Protein AF-A0A2G5KP12-F1 (afdb_monomer)

pLDDT: mean 90.31, std 6.93, range [59.72, 98.19]

Solvent-accessible surface area (backbone atoms only — not comparable to full-atom values): 4468 Å² total; per-residue (Å²): 96,61,73,55,57,101,46,71,58,38,71,74,73,48,96,56,53,76,50,87,80,95,44,72,69,62,49,52,52,52,50,54,52,51,55,57,48,59,74,75,52,82,82,86,47,72,67,64,62,67,68,52,58,69,66,60,55,49,53,51,53,56,52,55,72,51,48,89,82,107

Foldseek 3Di:
DWDADPDPCSPPPDPIDDDDDPDPVVVVVVVCVVVVVVVVDDDDDPVVVVVDDPVVVVVVVVVVVCVVVD

Sequence (70 aa):
MGSGNFDYRSFEHNFETNVLIYDKDIAQKIEKFFFGHCKKENLLEKESFKKRSIYFKFMEGLAKFFSPLL

Radius of gyration: 17.5 Å; Cα contacts (8 Å, |Δi|>4): 27; chains: 1; bounding box: 33×28×40 Å

Mean predicted aligned error: 5.63 Å

Secondary structure (DSSP, 8-state):
-BS--SSHHHHHTS---B-----HHHHHHHHHHHHHHHTTSPP--HHHHHTS-HHHHHHHHHHHHHGGG-

Structure (mmCIF, N/CA/C/O backbone):
data_AF-A0A2G5KP12-F1
#
_entry.id   AF-A0A2G5KP12-F1
#
loop_
_atom_site.group_PDB
_atom_site.id
_atom_site.type_symbol
_atom_site.label_atom_id
_atom_site.label_alt_id
_atom_site.label_comp_id
_atom_site.label_asym_id
_atom_site.label_entity_id
_atom_site.label_seq_id
_atom_site.pdbx_PDB_ins_code
_atom_site.Cartn_x
_atom_site.Cartn_y
_atom_site.Cartn_z
_atom_site.occupancy
_atom_site.B_iso_or_equiv
_atom_site.auth_seq_id
_atom_site.auth_comp_id
_atom_site.auth_asym_id
_atom_site.auth_atom_id
_atom_site.pdbx_PDB_model_num
ATOM 1 N N . MET A 1 1 ? 6.888 -2.023 -7.650 1.00 84.25 1 MET A N 1
ATOM 2 C CA . MET A 1 1 ? 5.871 -3.103 -7.632 1.00 84.25 1 MET A CA 1
ATOM 3 C C . MET A 1 1 ? 6.474 -4.300 -6.932 1.00 84.25 1 MET A C 1
ATOM 5 O O . MET A 1 1 ? 7.668 -4.496 -7.096 1.00 84.25 1 MET A O 1
ATOM 9 N N . GLY A 1 2 ? 5.711 -5.093 -6.192 1.00 88.88 2 GLY A N 1
ATOM 10 C CA . GLY A 1 2 ? 6.267 -6.260 -5.511 1.00 88.88 2 GLY A CA 1
ATOM 11 C C . GLY A 1 2 ? 5.234 -6.991 -4.672 1.00 88.88 2 GLY A C 1
ATOM 12 O O . GLY A 1 2 ? 4.068 -6.598 -4.660 1.00 88.88 2 GLY A O 1
ATOM 13 N N . SER A 1 3 ? 5.679 -8.052 -4.008 1.00 90.44 3 SER A N 1
ATOM 14 C CA . SER A 1 3 ? 4.862 -8.842 -3.083 1.00 90.44 3 SER A CA 1
ATOM 15 C C . SER A 1 3 ? 4.831 -8.255 -1.668 1.00 90.44 3 SER A C 1
ATOM 17 O O . SER A 1 3 ? 3.882 -8.501 -0.931 1.00 90.44 3 SER A O 1
ATOM 19 N N . GLY A 1 4 ? 5.832 -7.440 -1.317 1.00 88.88 4 GLY A N 1
ATOM 20 C CA . GLY A 1 4 ? 5.990 -6.915 0.032 1.00 88.88 4 GLY A CA 1
ATOM 21 C C . GLY A 1 4 ? 4.911 -5.911 0.414 1.00 88.88 4 GLY A C 1
ATOM 22 O O . GLY A 1 4 ? 4.751 -4.871 -0.231 1.00 88.88 4 GLY A O 1
ATOM 23 N N . ASN A 1 5 ? 4.223 -6.192 1.518 1.00 89.19 5 ASN A N 1
ATOM 24 C CA . ASN A 1 5 ? 3.384 -5.206 2.183 1.00 89.19 5 ASN A CA 1
ATOM 25 C C . ASN A 1 5 ? 4.248 -4.260 3.031 1.00 89.19 5 ASN A C 1
ATOM 27 O O . ASN A 1 5 ? 5.385 -4.560 3.391 1.00 89.19 5 ASN A O 1
ATOM 31 N N . PHE A 1 6 ? 3.703 -3.091 3.368 1.00 86.38 6 PHE A N 1
ATOM 32 C CA . PHE A 1 6 ? 4.399 -2.105 4.195 1.00 86.38 6 PHE A CA 1
ATOM 33 C C . PHE A 1 6 ? 4.133 -2.349 5.688 1.00 86.38 6 PHE A C 1
ATOM 35 O O . PHE A 1 6 ? 3.495 -1.543 6.367 1.0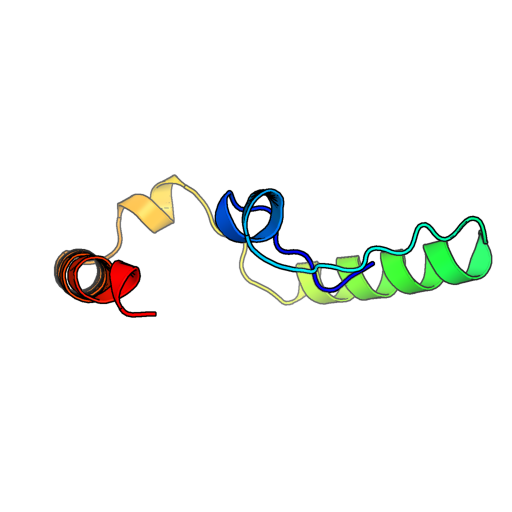0 86.38 6 PHE A O 1
ATOM 42 N N . ASP A 1 7 ? 4.581 -3.494 6.195 1.00 87.75 7 ASP A N 1
ATOM 43 C CA . ASP A 1 7 ? 4.416 -3.897 7.591 1.00 87.75 7 ASP A CA 1
ATOM 44 C C . ASP A 1 7 ? 5.645 -4.649 8.120 1.00 87.75 7 ASP A C 1
ATOM 46 O O . ASP A 1 7 ? 6.431 -5.208 7.361 1.00 87.75 7 ASP A O 1
ATOM 50 N N . TYR A 1 8 ? 5.793 -4.666 9.445 1.00 82.75 8 TYR A N 1
ATOM 51 C CA . TYR A 1 8 ? 6.921 -5.279 10.150 1.00 82.75 8 TYR A CA 1
ATOM 52 C C . TYR A 1 8 ? 7.201 -6.732 9.729 1.00 82.75 8 TYR A C 1
ATOM 54 O O . TYR A 1 8 ? 8.362 -7.100 9.567 1.00 82.75 8 TYR A O 1
ATOM 62 N N . ARG A 1 9 ? 6.164 -7.555 9.513 1.00 82.00 9 ARG A N 1
ATOM 63 C CA . ARG A 1 9 ? 6.356 -8.977 9.187 1.00 82.00 9 ARG A CA 1
ATOM 64 C C . ARG A 1 9 ? 6.925 -9.138 7.789 1.00 82.00 9 ARG A C 1
ATOM 66 O O . ARG A 1 9 ? 7.843 -9.929 7.595 1.00 82.00 9 ARG A O 1
ATOM 73 N N . SER A 1 10 ? 6.414 -8.346 6.851 1.00 84.06 10 SER A N 1
ATOM 74 C CA . SER A 1 10 ? 6.914 -8.305 5.478 1.00 84.06 10 SER A CA 1
ATOM 75 C C . SER A 1 10 ? 8.387 -7.883 5.407 1.00 84.06 10 SER A C 1
ATOM 77 O O . SER A 1 10 ? 9.111 -8.352 4.536 1.00 84.06 10 SER A O 1
ATOM 79 N N . PHE A 1 11 ? 8.848 -7.025 6.325 1.00 83.50 11 PHE A N 1
ATOM 80 C CA . PHE A 1 11 ? 10.244 -6.577 6.367 1.00 83.50 11 PHE A CA 1
ATOM 81 C C . PHE A 1 11 ? 11.195 -7.533 7.092 1.00 83.50 11 PHE A C 1
ATOM 83 O O . PHE A 1 11 ? 12.339 -7.664 6.665 1.00 83.50 11 PHE A O 1
ATOM 90 N N . GLU A 1 12 ? 10.764 -8.149 8.195 1.00 82.00 12 GLU A N 1
ATOM 91 C CA . GLU A 1 12 ? 11.658 -8.961 9.033 1.00 82.00 12 GLU A CA 1
ATOM 92 C C . GLU A 1 12 ? 11.609 -10.459 8.734 1.00 82.00 12 GLU A C 1
ATOM 94 O O . GLU A 1 12 ? 12.638 -11.126 8.826 1.00 82.00 12 GLU A O 1
ATOM 99 N N . HIS A 1 13 ? 10.435 -10.999 8.402 1.00 74.88 13 HIS A N 1
ATOM 100 C CA . HIS A 1 13 ? 10.208 -12.450 8.411 1.00 74.88 13 HIS A CA 1
ATOM 101 C C . HIS A 1 13 ? 9.922 -13.033 7.033 1.00 74.88 13 HIS A C 1
ATOM 103 O O . HIS A 1 13 ? 10.315 -14.167 6.758 1.00 74.88 13 HIS A O 1
ATOM 109 N N . ASN A 1 14 ? 9.241 -12.287 6.164 1.00 82.31 14 ASN A N 1
ATOM 110 C CA . ASN A 1 14 ? 8.847 -12.805 4.859 1.00 82.31 14 ASN A CA 1
ATOM 111 C C . ASN A 1 14 ? 9.944 -12.617 3.805 1.00 82.31 14 ASN A C 1
ATOM 113 O O . ASN A 1 14 ? 10.607 -11.584 3.727 1.00 82.31 14 ASN A O 1
ATOM 117 N N . PHE A 1 15 ? 10.065 -13.601 2.912 1.00 83.94 15 PHE A N 1
ATOM 118 C CA . PHE A 1 15 ? 10.854 -13.467 1.690 1.00 83.94 15 PHE A CA 1
ATOM 119 C C . PHE A 1 15 ? 10.053 -12.706 0.633 1.00 83.94 15 PHE A C 1
ATOM 121 O O . PHE A 1 15 ? 9.403 -13.297 -0.227 1.00 83.94 15 PHE A O 1
ATOM 128 N N . GLU A 1 16 ? 10.096 -11.380 0.709 1.00 89.25 16 GLU A N 1
ATOM 129 C CA . GLU A 1 16 ? 9.406 -10.507 -0.236 1.00 89.25 16 GLU A CA 1
ATOM 130 C C . GLU A 1 16 ? 10.299 -10.116 -1.419 1.00 89.25 16 GLU A C 1
ATOM 132 O O . GLU A 1 16 ? 11.504 -9.907 -1.282 1.00 89.25 16 GLU A O 1
ATOM 137 N N . THR A 1 17 ? 9.700 -9.969 -2.603 1.00 89.75 17 THR A N 1
ATOM 138 C CA . THR A 1 17 ? 10.396 -9.490 -3.805 1.00 89.75 17 THR A CA 1
ATOM 139 C C . THR A 1 17 ? 9.802 -8.170 -4.269 1.00 89.75 17 THR A C 1
ATOM 141 O O . THR A 1 17 ? 8.598 -8.057 -4.499 1.00 89.75 17 THR A O 1
ATOM 144 N N . ASN A 1 18 ? 10.665 -7.174 -4.465 1.00 89.69 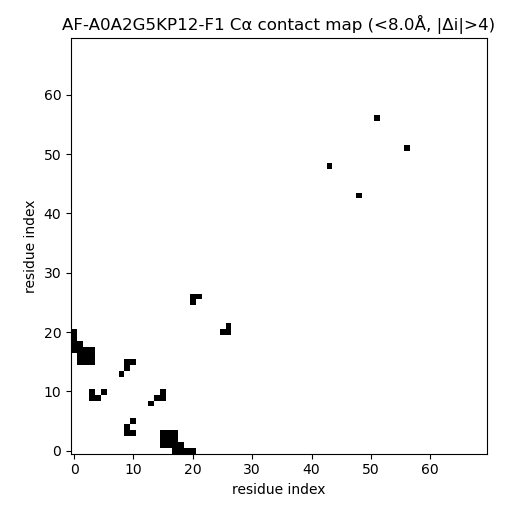18 ASN A N 1
ATOM 145 C CA . ASN A 1 18 ? 10.299 -5.866 -4.994 1.00 89.69 18 ASN A CA 1
ATOM 146 C C . ASN A 1 18 ? 11.072 -5.566 -6.279 1.00 89.69 18 ASN A C 1
ATOM 148 O O . ASN A 1 18 ? 12.261 -5.848 -6.397 1.00 89.69 18 ASN A O 1
ATOM 152 N N . VAL A 1 19 ? 10.385 -4.950 -7.234 1.00 91.12 19 VAL A N 1
ATOM 153 C CA . VAL A 1 19 ? 10.916 -4.532 -8.529 1.00 91.12 19 VAL A CA 1
ATOM 154 C C . VAL A 1 19 ? 10.831 -3.015 -8.639 1.00 91.12 19 VAL A C 1
ATOM 156 O O . VAL A 1 19 ? 9.750 -2.417 -8.507 1.00 91.12 19 VAL A O 1
ATOM 159 N N . LEU A 1 20 ? 11.983 -2.409 -8.925 1.00 93.38 20 LEU A N 1
ATOM 160 C CA . LEU A 1 20 ? 12.108 -1.016 -9.340 1.00 93.38 20 LEU A CA 1
ATOM 161 C C . LEU A 1 20 ? 12.129 -0.963 -10.868 1.00 93.38 20 LEU A C 1
ATOM 163 O O . LEU A 1 20 ? 12.948 -1.619 -11.505 1.00 93.38 20 LEU A O 1
ATOM 167 N N . ILE A 1 21 ? 11.209 -0.199 -11.451 1.00 94.00 21 ILE A N 1
ATOM 168 C CA . ILE A 1 21 ? 11.055 -0.085 -12.902 1.00 94.00 21 ILE A CA 1
ATOM 169 C C . ILE A 1 21 ? 11.522 1.308 -13.322 1.00 94.00 21 ILE A C 1
ATOM 171 O O . ILE A 1 21 ? 10.907 2.301 -12.939 1.00 94.00 21 ILE A O 1
ATOM 175 N N . TYR A 1 22 ? 12.585 1.367 -14.126 1.00 94.38 22 TYR A N 1
ATOM 176 C CA . TYR A 1 22 ? 13.163 2.602 -14.675 1.00 94.38 22 TYR A CA 1
ATOM 177 C C . TYR A 1 22 ? 12.818 2.777 -16.160 1.00 94.38 22 TYR A C 1
ATOM 179 O O . TYR A 1 22 ? 13.668 3.111 -16.979 1.00 94.38 22 TYR A O 1
ATOM 187 N N . ASP A 1 23 ? 11.555 2.535 -16.503 1.00 97.69 23 ASP A N 1
ATOM 188 C CA . ASP A 1 23 ? 11.007 2.739 -17.841 1.00 97.69 23 ASP A CA 1
ATOM 189 C C . ASP A 1 23 ? 9.841 3.728 -17.761 1.00 97.69 23 ASP A C 1
ATOM 191 O O . ASP A 1 23 ? 8.887 3.531 -17.000 1.00 97.69 23 ASP A O 1
ATOM 195 N N . LYS A 1 24 ? 9.939 4.816 -18.528 1.00 97.62 24 LYS A N 1
ATOM 196 C CA . LYS A 1 24 ? 8.983 5.925 -18.471 1.00 97.62 24 LYS A CA 1
ATOM 197 C C . LYS A 1 24 ? 7.587 5.504 -18.925 1.00 97.62 24 LYS A C 1
ATOM 199 O O . LYS A 1 24 ? 6.601 5.898 -18.301 1.00 97.62 24 LYS A O 1
ATOM 204 N N . ASP A 1 25 ? 7.495 4.714 -19.986 1.00 98.19 25 ASP A N 1
ATOM 205 C CA . ASP A 1 25 ? 6.215 4.353 -20.589 1.00 98.19 25 ASP A CA 1
ATOM 206 C C . ASP A 1 25 ? 5.465 3.354 -19.709 1.00 98.19 25 ASP A C 1
ATOM 208 O O . ASP A 1 25 ? 4.250 3.468 -19.515 1.00 98.19 25 ASP A O 1
ATOM 212 N N . ILE A 1 26 ? 6.184 2.398 -19.118 1.00 96.88 26 ILE A N 1
ATOM 213 C CA . ILE A 1 26 ? 5.628 1.461 -18.139 1.00 96.88 26 ILE A CA 1
ATOM 214 C C . ILE A 1 26 ? 5.183 2.217 -16.883 1.00 96.88 26 ILE A C 1
ATOM 216 O O . ILE A 1 26 ? 4.045 2.034 -16.443 1.00 96.88 26 ILE A O 1
ATOM 220 N N . ALA A 1 27 ? 6.020 3.104 -16.338 1.00 96.50 27 ALA A N 1
ATOM 221 C CA . ALA A 1 27 ? 5.678 3.884 -15.148 1.00 96.50 27 ALA A CA 1
ATOM 222 C C . ALA A 1 27 ? 4.391 4.706 -15.345 1.00 96.50 27 ALA A C 1
ATOM 224 O O . ALA A 1 27 ? 3.489 4.648 -14.508 1.00 96.50 27 ALA A O 1
ATOM 225 N N . GLN A 1 28 ? 4.245 5.385 -16.487 1.00 97.69 28 GLN A N 1
ATOM 226 C CA . GLN A 1 28 ? 3.048 6.174 -16.798 1.00 97.69 28 GLN A CA 1
ATOM 227 C C . GLN A 1 28 ? 1.780 5.324 -16.951 1.00 97.69 28 GLN A C 1
ATOM 229 O O . GLN A 1 28 ? 0.688 5.766 -16.585 1.00 97.69 28 GLN A O 1
ATOM 234 N N . LYS A 1 29 ? 1.884 4.108 -17.501 1.00 97.75 29 LYS A N 1
ATOM 235 C CA . LYS A 1 29 ? 0.736 3.188 -17.602 1.00 97.75 29 LYS A CA 1
ATOM 236 C C . LYS A 1 29 ? 0.244 2.771 -16.219 1.00 97.75 29 LYS A C 1
ATOM 238 O O . LYS A 1 29 ? -0.960 2.797 -15.968 1.00 97.75 29 LYS A O 1
ATOM 243 N N . ILE A 1 30 ? 1.172 2.430 -15.330 1.00 96.25 30 ILE A N 1
ATOM 244 C CA . ILE A 1 30 ? 0.876 2.024 -13.952 1.00 96.25 30 ILE A CA 1
ATOM 245 C C . ILE A 1 30 ? 0.242 3.180 -13.180 1.00 96.25 30 ILE A C 1
ATOM 247 O O . ILE A 1 30 ? -0.782 2.996 -12.528 1.00 96.25 30 ILE A O 1
ATOM 251 N N . GLU A 1 31 ? 0.812 4.377 -13.299 1.00 95.75 31 GLU A N 1
ATOM 252 C CA . GLU A 1 31 ? 0.301 5.588 -12.661 1.00 95.75 31 GLU A CA 1
ATOM 253 C C . GLU A 1 31 ? -1.151 5.871 -13.074 1.00 95.75 31 GLU A C 1
ATOM 255 O O . GLU A 1 31 ? -2.031 6.026 -12.224 1.00 95.75 31 GLU A O 1
ATOM 260 N N . LYS A 1 32 ? -1.435 5.869 -14.383 1.00 97.81 32 LYS A N 1
ATOM 261 C CA . LYS A 1 32 ? -2.794 6.083 -14.904 1.00 97.81 32 LYS A CA 1
ATOM 262 C C . LYS A 1 32 ? -3.774 5.024 -14.408 1.00 97.81 32 LYS A C 1
ATOM 264 O O . LYS A 1 32 ? -4.904 5.367 -14.061 1.00 97.81 32 LYS A O 1
ATOM 269 N N . PHE A 1 33 ? -3.354 3.759 -14.368 1.00 96.62 33 PHE A N 1
ATOM 270 C CA . PHE A 1 33 ? -4.168 2.669 -13.835 1.00 96.62 33 PHE A CA 1
ATOM 271 C C . PHE A 1 33 ? -4.494 2.888 -12.350 1.00 96.62 33 PHE A C 1
ATOM 273 O O . PHE A 1 33 ? -5.664 2.851 -11.969 1.00 96.62 33 PHE A O 1
ATOM 280 N N . PHE A 1 34 ? -3.482 3.198 -11.536 1.00 95.31 34 PHE A N 1
ATOM 281 C CA . PHE A 1 34 ? -3.631 3.444 -10.103 1.00 95.31 34 PHE A CA 1
ATOM 282 C C . PHE A 1 34 ? -4.579 4.614 -9.814 1.00 95.31 3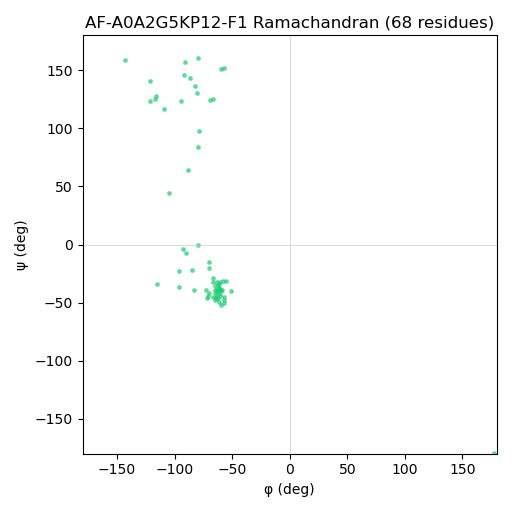4 PHE A C 1
ATOM 284 O O . PHE A 1 34 ? -5.576 4.443 -9.115 1.00 95.31 34 PHE A O 1
ATOM 291 N N . PHE A 1 35 ? -4.354 5.782 -10.423 1.00 96.31 35 PHE A N 1
ATOM 292 C CA . PHE A 1 35 ? -5.238 6.937 -10.222 1.00 96.31 35 PHE A CA 1
ATOM 293 C C . PHE A 1 35 ? -6.640 6.727 -10.799 1.00 96.31 35 PHE A C 1
ATOM 295 O O . PHE A 1 35 ? -7.611 7.279 -10.279 1.00 96.31 35 PHE A O 1
ATOM 302 N N . GLY A 1 36 ? -6.774 5.922 -11.856 1.00 97.12 36 GLY A N 1
ATOM 303 C CA . GLY A 1 36 ? -8.072 5.490 -12.366 1.00 97.12 36 GLY A CA 1
ATOM 304 C C . GLY A 1 36 ? -8.862 4.676 -11.339 1.00 97.12 36 GLY A C 1
ATOM 305 O O . GLY A 1 36 ? -10.077 4.846 -11.242 1.00 97.12 36 GLY A O 1
ATOM 306 N N . HIS A 1 37 ? -8.182 3.842 -10.550 1.00 95.69 37 HIS A N 1
ATOM 307 C CA . HIS A 1 37 ? -8.788 3.091 -9.451 1.00 95.69 37 HIS A CA 1
ATOM 308 C C . HIS A 1 37 ? -9.141 4.006 -8.272 1.00 95.69 37 HIS A C 1
ATOM 310 O O . HIS A 1 37 ? -10.286 4.001 -7.830 1.00 95.69 37 HIS A O 1
ATOM 316 N N . CYS A 1 38 ? -8.233 4.894 -7.851 1.00 94.56 38 CYS A N 1
ATOM 317 C CA . CYS A 1 38 ? -8.494 5.837 -6.755 1.00 94.56 38 CYS A CA 1
ATOM 318 C C . CYS A 1 38 ? -9.740 6.709 -6.970 1.00 94.56 38 CYS A C 1
ATOM 320 O O . CYS A 1 38 ? -10.401 7.068 -6.005 1.00 94.56 38 CYS A O 1
ATOM 322 N N . LYS A 1 39 ? -10.081 7.047 -8.221 1.00 95.19 39 LYS A N 1
ATOM 323 C CA . LYS A 1 39 ? -11.289 7.829 -8.545 1.00 95.19 39 LYS A CA 1
ATOM 324 C C . LYS A 1 39 ? -12.605 7.072 -8.338 1.00 95.19 39 LYS A C 1
ATOM 326 O O . LYS A 1 39 ? -13.650 7.711 -8.292 1.00 95.19 39 LYS A O 1
ATOM 331 N N . LYS A 1 40 ? -12.570 5.738 -8.300 1.00 94.19 40 LYS A N 1
ATOM 332 C CA . LYS A 1 40 ? -13.755 4.881 -8.131 1.00 94.19 40 LYS A CA 1
ATOM 333 C C . LYS A 1 40 ? -13.969 4.454 -6.683 1.00 94.19 40 LYS A C 1
ATOM 335 O O . LYS A 1 40 ? -15.085 4.102 -6.321 1.00 94.19 40 LYS A O 1
ATOM 340 N N . GLU A 1 41 ? -12.905 4.468 -5.891 1.00 93.62 41 GLU A N 1
ATOM 341 C CA . GLU A 1 41 ? -12.920 4.012 -4.507 1.00 93.62 41 GLU A CA 1
ATOM 342 C C . GLU A 1 41 ? -13.248 5.145 -3.530 1.00 93.62 41 GLU A C 1
ATOM 344 O O . GLU A 1 41 ? -13.043 6.329 -3.806 1.00 93.62 41 GLU A O 1
ATOM 349 N N . ASN A 1 42 ? -13.746 4.772 -2.352 1.00 90.75 42 ASN A N 1
ATOM 350 C CA . ASN A 1 42 ? -14.043 5.730 -1.294 1.00 90.75 42 ASN A CA 1
ATOM 351 C C . ASN A 1 42 ? -12.771 6.100 -0.529 1.00 90.75 42 ASN A C 1
ATOM 353 O O . ASN A 1 42 ? -12.048 5.228 -0.041 1.00 90.75 42 ASN A O 1
ATOM 357 N N . LEU A 1 43 ? -12.535 7.401 -0.357 1.00 91.38 43 LEU A N 1
ATOM 358 C CA . LEU A 1 43 ? -11.436 7.879 0.470 1.00 91.38 43 LEU A CA 1
ATOM 359 C C . LEU A 1 43 ? -11.692 7.524 1.940 1.00 91.38 43 LEU A C 1
ATOM 361 O O . LEU A 1 43 ? -12.717 7.887 2.520 1.00 91.38 43 LEU A O 1
ATOM 365 N N . LEU A 1 44 ? -10.735 6.836 2.562 1.00 91.00 44 LEU A N 1
ATOM 366 C CA . LEU A 1 44 ? -10.812 6.513 3.980 1.00 91.00 44 LEU A CA 1
ATOM 367 C C . LEU A 1 44 ? -10.416 7.726 4.825 1.00 91.00 44 LEU A C 1
ATOM 369 O O . LEU A 1 44 ? -9.239 7.988 5.070 1.00 91.00 44 LEU A O 1
ATOM 373 N N . GLU A 1 45 ? -11.412 8.456 5.309 1.00 94.06 45 GLU A N 1
ATOM 374 C CA . GLU A 1 45 ? -11.185 9.575 6.216 1.00 94.06 45 GLU A CA 1
ATOM 375 C C . GLU A 1 45 ? -11.009 9.105 7.664 1.00 94.06 45 GLU A C 1
ATOM 377 O O . GLU A 1 45 ? -11.760 8.286 8.198 1.00 94.06 45 GLU A O 1
ATOM 382 N N . LYS A 1 46 ? -10.020 9.675 8.356 1.00 92.75 46 LYS A N 1
ATOM 383 C CA . LYS A 1 46 ? -9.706 9.307 9.744 1.00 92.75 46 LYS A CA 1
ATOM 384 C C . LYS A 1 46 ? -10.890 9.521 10.690 1.00 92.75 46 LYS A C 1
ATOM 386 O O . LYS A 1 46 ? -11.096 8.730 11.611 1.00 92.75 46 LYS A O 1
ATOM 391 N N . GLU A 1 47 ? -11.647 10.597 10.500 1.00 93.62 47 GLU A N 1
ATOM 392 C CA . GLU A 1 47 ? -12.782 10.924 11.363 1.00 93.62 47 GLU A CA 1
ATOM 393 C C . GLU A 1 47 ? -13.959 9.973 11.159 1.00 93.62 47 GLU A C 1
ATOM 395 O O . GLU A 1 47 ? -14.516 9.47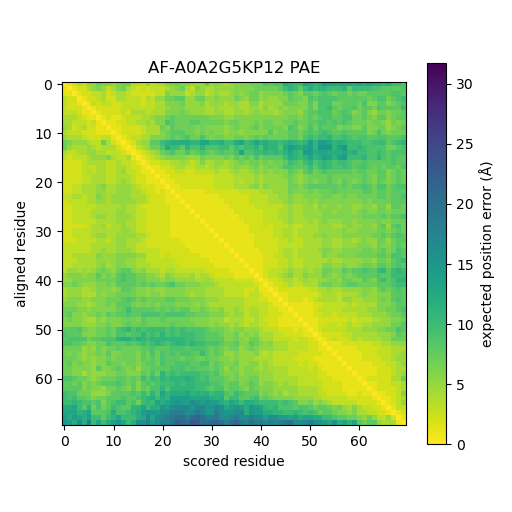8 12.143 1.00 93.62 47 GLU A O 1
ATOM 400 N N . SER A 1 48 ? -14.303 9.667 9.904 1.00 90.94 48 SER A N 1
ATOM 401 C CA . SER A 1 48 ? -15.360 8.704 9.582 1.00 90.94 48 SER A CA 1
ATOM 402 C C . SER A 1 48 ? -14.989 7.309 10.087 1.00 90.94 48 SER A C 1
ATOM 404 O O . SER A 1 48 ? -15.786 6.655 10.763 1.00 90.94 48 SER A O 1
ATOM 406 N N . PHE A 1 49 ? -13.730 6.903 9.909 1.00 91.69 49 PHE A N 1
ATOM 407 C CA . PHE A 1 49 ? -13.219 5.637 10.420 1.00 91.69 49 PHE A CA 1
ATOM 408 C C . PHE A 1 49 ? -13.280 5.547 11.950 1.00 91.69 49 PHE A C 1
ATOM 410 O O . PHE A 1 49 ? -13.617 4.501 12.503 1.00 91.69 49 PHE A O 1
ATOM 417 N N . LYS A 1 50 ? -13.018 6.636 12.682 1.00 91.19 50 LYS A N 1
ATOM 418 C CA . LYS A 1 50 ? -13.171 6.656 14.150 1.00 91.19 50 LYS A CA 1
ATOM 419 C C . LYS A 1 50 ? -14.628 6.517 14.596 1.00 91.19 50 LYS A C 1
ATOM 421 O O . LYS A 1 50 ? -14.875 5.921 15.650 1.00 91.19 50 LYS A O 1
ATOM 426 N N . LYS A 1 51 ? -15.574 7.034 13.809 1.00 93.50 51 LYS A N 1
ATOM 427 C CA . LYS A 1 51 ? -17.022 6.998 14.079 1.00 93.50 51 LYS A CA 1
ATOM 428 C C . LYS A 1 51 ? -17.686 5.655 13.736 1.00 93.50 51 LYS A C 1
ATOM 430 O O . LYS A 1 51 ? -18.878 5.501 13.984 1.00 93.50 51 LYS A O 1
ATOM 435 N N . ARG A 1 52 ? -16.939 4.663 13.231 1.00 92.62 52 ARG A N 1
ATOM 436 C CA . ARG A 1 52 ? -17.459 3.307 12.967 1.00 92.62 52 ARG A CA 1
ATOM 437 C C . ARG A 1 52 ? -18.061 2.651 14.214 1.00 92.62 52 ARG A C 1
ATOM 439 O O . ARG A 1 52 ? -17.643 2.937 15.343 1.00 92.62 52 ARG A O 1
ATOM 446 N N . SER A 1 53 ? -19.026 1.756 13.995 1.00 94.56 53 SER A N 1
ATOM 447 C CA . SER A 1 53 ? -19.820 1.158 15.071 1.00 94.56 53 SER A CA 1
ATOM 448 C C . SER A 1 53 ? -18.964 0.391 16.085 1.00 94.56 53 SER A C 1
ATOM 450 O O . SER A 1 53 ? -17.906 -0.161 15.769 1.00 94.56 53 SER A O 1
ATOM 452 N N . ILE A 1 54 ? -19.443 0.347 17.328 1.00 92.38 54 ILE A N 1
ATOM 453 C CA . ILE A 1 54 ? -18.780 -0.366 18.429 1.00 92.38 54 ILE A CA 1
ATOM 454 C C . ILE A 1 54 ? -18.695 -1.868 18.130 1.00 92.38 54 ILE A C 1
ATOM 456 O O . ILE A 1 54 ? -17.680 -2.487 18.433 1.00 92.38 54 ILE A O 1
ATOM 460 N N . TYR A 1 55 ? -19.704 -2.426 17.453 1.00 94.94 55 TYR A N 1
ATOM 461 C CA . TYR A 1 55 ? -19.700 -3.818 17.004 1.00 94.94 55 TYR A CA 1
ATOM 462 C C . TYR A 1 55 ? -18.495 -4.132 16.103 1.00 94.94 55 TYR A C 1
ATOM 464 O O . TYR A 1 55 ? -17.763 -5.082 16.369 1.00 94.94 55 TYR A O 1
ATOM 472 N N . PHE A 1 56 ? -18.217 -3.290 15.097 1.00 92.06 56 PHE A N 1
ATOM 473 C CA . PHE A 1 56 ? 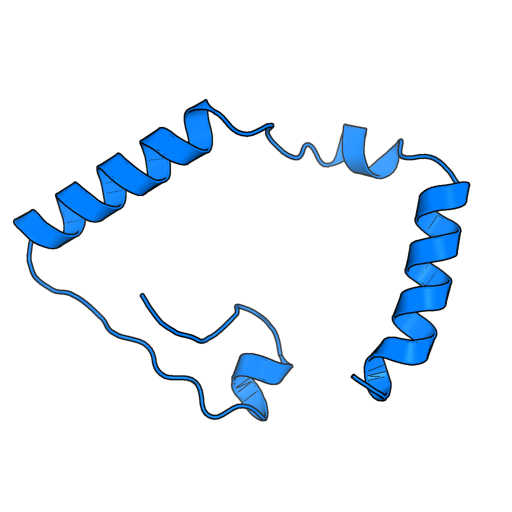-17.049 -3.472 14.225 1.00 92.06 56 PHE A CA 1
ATOM 474 C C . PHE A 1 56 ? -15.727 -3.370 1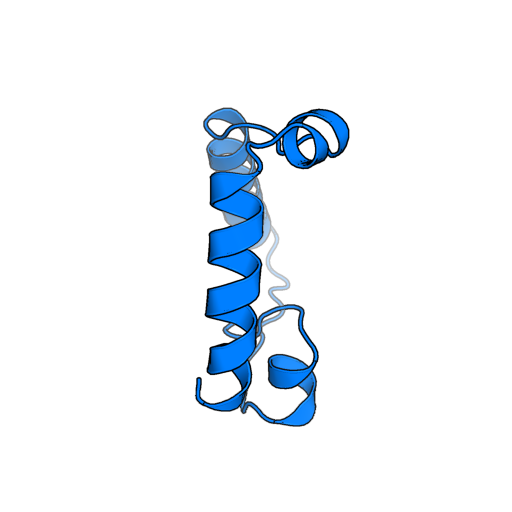4.992 1.00 92.06 56 PHE A C 1
ATOM 476 O O . PHE A 1 56 ? -14.810 -4.148 14.743 1.00 92.06 56 PHE A O 1
ATOM 483 N N . LYS A 1 57 ? -15.629 -2.442 15.951 1.00 91.81 57 LYS A N 1
ATOM 484 C CA . LYS A 1 57 ? -14.431 -2.299 16.795 1.00 91.81 57 LYS A CA 1
ATOM 485 C C . LYS A 1 57 ? -14.201 -3.530 17.675 1.00 91.81 57 LYS A C 1
ATOM 487 O O . LYS A 1 57 ? -13.061 -3.954 17.836 1.00 91.81 57 LYS A O 1
ATOM 492 N N . PHE A 1 58 ? -15.269 -4.108 18.220 1.00 94.00 58 PHE A N 1
ATOM 493 C CA . PHE A 1 58 ? -15.200 -5.323 19.029 1.00 94.00 58 PHE A CA 1
ATOM 494 C C . PHE A 1 58 ? -14.761 -6.537 18.196 1.00 94.00 58 PHE A C 1
ATOM 496 O O . PHE A 1 58 ? -13.843 -7.250 18.596 1.00 94.00 58 PHE A O 1
ATOM 503 N N . MET A 1 59 ? -15.337 -6.718 17.003 1.00 94.62 59 MET A N 1
ATOM 504 C CA . MET A 1 59 ? -14.937 -7.783 16.074 1.00 94.62 59 MET A CA 1
ATOM 505 C C . MET A 1 59 ? -13.471 -7.653 15.634 1.00 94.62 59 MET A C 1
ATOM 507 O O . MET A 1 59 ? -12.762 -8.654 15.577 1.00 94.62 59 MET A O 1
ATOM 511 N N . GLU A 1 60 ? -12.976 -6.432 15.394 1.00 91.56 60 GLU A N 1
ATOM 512 C CA . GLU A 1 60 ? -11.551 -6.201 15.111 1.00 91.56 60 GLU A CA 1
ATOM 513 C C . GLU A 1 60 ? -10.657 -6.599 16.297 1.00 91.56 60 GLU A C 1
ATOM 515 O O . GLU A 1 60 ? -9.595 -7.188 16.102 1.00 91.56 60 GLU A O 1
ATOM 520 N N . GLY A 1 61 ? -11.084 -6.301 17.528 1.00 90.56 61 GLY A N 1
ATOM 521 C CA . GLY A 1 61 ? -10.379 -6.716 18.742 1.00 90.56 61 GLY A CA 1
ATOM 522 C C . GLY A 1 61 ? -10.276 -8.237 18.870 1.00 90.56 61 GLY A C 1
ATOM 523 O O . GLY A 1 61 ? -9.192 -8.753 19.139 1.00 90.56 61 GLY A O 1
ATOM 524 N N . LEU A 1 62 ? -11.372 -8.955 18.604 1.00 92.88 62 LEU A N 1
ATOM 525 C CA . LEU A 1 62 ? -11.373 -10.419 18.569 1.00 92.88 62 LEU A CA 1
ATOM 526 C C . LEU A 1 62 ? -10.452 -10.960 17.471 1.00 92.88 62 LEU A C 1
ATOM 528 O O . LEU A 1 62 ? -9.644 -11.839 17.742 1.00 92.88 62 LEU A O 1
ATOM 532 N N . ALA A 1 63 ? -10.507 -10.408 16.256 1.00 90.25 63 ALA A N 1
ATOM 533 C CA . ALA A 1 63 ? -9.631 -10.828 15.162 1.00 90.25 63 ALA A CA 1
ATOM 534 C C . ALA A 1 63 ? -8.141 -10.636 15.504 1.00 90.25 63 ALA A C 1
ATOM 536 O O . ALA A 1 63 ? -7.322 -11.507 15.216 1.00 90.25 63 ALA A O 1
ATOM 537 N N . LYS A 1 64 ? -7.784 -9.537 16.184 1.00 85.75 64 LYS A N 1
ATOM 538 C CA . LYS A 1 64 ? -6.406 -9.278 16.638 1.00 85.75 64 LYS A CA 1
ATOM 539 C C . LYS A 1 64 ? -5.900 -10.301 17.646 1.00 85.75 64 LYS A C 1
ATOM 541 O O . LYS A 1 64 ? -4.713 -10.604 17.621 1.00 85.75 64 LYS A O 1
ATOM 546 N N . PHE A 1 65 ? -6.771 -10.856 18.487 1.00 89.19 65 PHE A N 1
ATOM 547 C CA . PHE A 1 65 ? -6.390 -11.920 19.419 1.00 89.19 65 PHE A CA 1
ATOM 548 C C . PHE A 1 65 ? -5.888 -13.176 18.688 1.00 89.19 65 PHE A C 1
ATOM 550 O O . PHE A 1 65 ? -4.958 -13.825 19.153 1.00 89.19 65 PHE A O 1
ATOM 557 N N . PHE A 1 66 ? -6.447 -13.474 17.512 1.00 87.12 66 PHE A N 1
ATOM 558 C CA . PHE A 1 66 ? -6.021 -14.595 16.667 1.00 87.12 66 PHE A CA 1
ATOM 559 C C . PHE A 1 66 ? -4.920 -14.228 15.662 1.00 87.12 66 PHE A C 1
ATOM 561 O O . PHE A 1 66 ? -4.370 -15.116 15.022 1.00 87.12 66 PHE A O 1
ATOM 568 N N . SER A 1 67 ? -4.559 -12.947 15.529 1.00 79.38 67 SER A N 1
ATOM 569 C CA . SER A 1 67 ? -3.524 -12.499 14.586 1.00 79.38 67 SER A CA 1
ATOM 570 C C . SER A 1 67 ? -2.144 -13.139 14.784 1.00 79.38 67 SER A C 1
ATOM 572 O O . SER A 1 67 ? -1.461 -13.286 13.782 1.00 79.38 67 SER A O 1
ATOM 574 N N . PRO A 1 68 ? -1.691 -13.514 15.998 1.00 73.06 68 PRO A N 1
ATOM 575 C CA . PRO A 1 68 ? -0.420 -14.226 16.167 1.00 73.06 68 PRO A CA 1
ATOM 576 C C . PRO A 1 68 ? -0.430 -15.669 15.640 1.00 73.06 68 PRO A C 1
ATOM 578 O O . PRO A 1 68 ? 0.629 -16.274 15.519 1.00 73.06 68 PRO A O 1
ATOM 581 N N . LEU A 1 69 ? -1.612 -16.235 15.373 1.00 70.81 69 LEU A N 1
ATOM 582 C CA . LEU A 1 69 ? -1.783 -17.575 14.804 1.00 70.81 69 LEU A CA 1
ATOM 583 C C . LEU A 1 69 ? -1.885 -17.550 13.264 1.00 70.81 69 LEU A C 1
ATOM 585 O O . LEU A 1 69 ? -1.988 -18.617 12.661 1.00 70.81 69 LEU A O 1
ATOM 589 N N . LEU A 1 70 ? -1.893 -16.355 12.656 1.00 59.72 70 LEU A N 1
ATOM 590 C CA . LEU A 1 70 ? -2.044 -16.083 11.220 1.00 59.72 70 LEU A CA 1
ATOM 591 C C . LEU A 1 70 ? -0.785 -15.429 10.639 1.00 59.72 70 LEU A C 1
ATOM 593 O O . LEU A 1 70 ? -0.284 -15.954 9.628 1.00 59.72 70 LEU A O 1
#

=== Feature glossary ===
Annotated list of the representations used here:

Nearest PDB structures. The Foldseek neighbor list gives the closest experimentally determ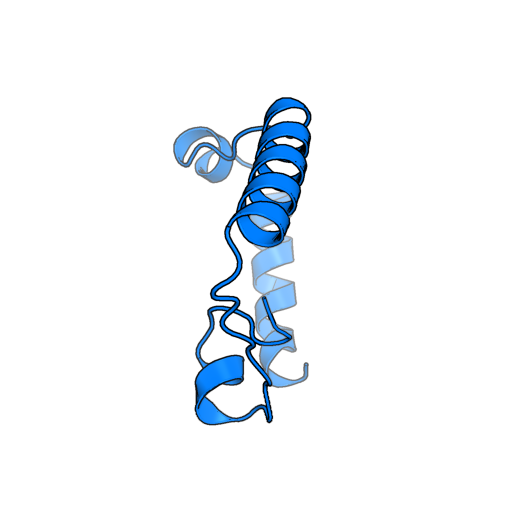ined structures in the PDB, ranked by structural alignment. TM-score near 1 means near-identical fold; near 0.3 means only rough topology match. This is how one finds what a novel AlphaFold prediction most resembles in the solved-structure universe.

Foldseek 3Di. Foldseek's 3Di representation compresses backbone geometry into a per-residue letter drawn from a learned twenty-state alphabet. It captures the tertiary interaction pattern around each residue — which residues are packed against it in space, regardless of where they are in sequence.

Radius of gyration, Cα contacts, bounding box. Radius of gyration (Rg) is the root-mean-square distance of Cα atoms from their centroid — a single number for overall size and compactness. A globular domain of N residues has Rg ≈ 2.2·N^0.38 Å; an extended or disordered chain has a much larger Rg. The Cα contact count is the number of residue pairs whose Cα atoms are within 8 Å and are more than four positions apart in sequence — a standard proxy for tertiary packing density. The bounding box is the smallest axis-aligned box enclosing all Cα atoms.

InterPro / GO / CATH / organism. The annotation block draws on four external resources. InterPro: which protein families and domains the sequence belongs to. GO: standardized terms for what the protein does, what process it participates in, and where in the cell it acts. CATH: which structural fold it has in the CATH hierarchy. Organism: the species of origin.

mmCIF coordinates. The mmCIF block holds the 3D Cartesian coordinates of each backbone atom (N, Cα, C, O) in ångströms. mmCIF is the PDB's canonical archive format — a tagged-loop text representation of the atomic model.

pLDDT. pLDDT is the predicted lDDT-Cα score: AlphaFold's confidence that the local environment of each residue (all inter-atomic distances within 15 Å) is correctly placed. It is a per-residue number between 0 and 100, with higher meaning more reliable.

Backbone torsions (φ/ψ). φ (phi) and ψ (psi) are the two rotatable backbone dihedrals per residue: φ is the C(i-1)–N–Cα–C torsion, ψ is the N–Cα–C–N(i+1) torsion, both in degrees on (−180°, 180°]. α-helical residues cluster near (−60°, −45°); β-strand residues near (−120°, +130°). A Ramachandran plot is simply a scatter of (φ, ψ) for every residue.

B-factor. For experimental (PDB) structures, the B-factor (temperature factor) quantifies the positional spread of each atom in the crystal — a combination of thermal vibration and static disorder — in units of Å². High B-factors mark flexible loops or poorly resolved regions; low B-factors mark the rigid, well-ordered core.

Secondary structure (3-state, P-SEA). SS3 is a coarse helix/strand/coil call (letters a/b/c) made by the P-SEA algorithm from inter-Cα distanc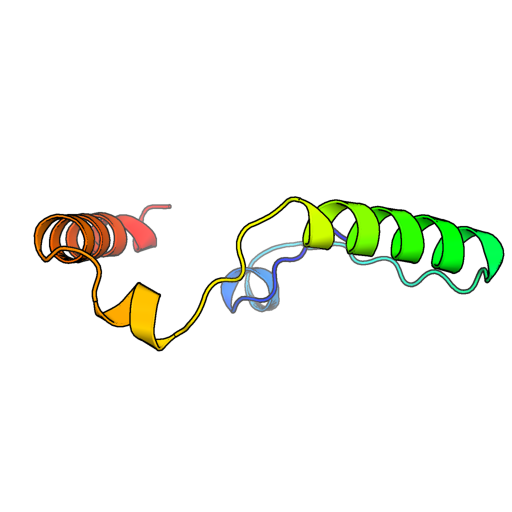es and dihedrals. It is less detailed than DSSP but needs only Cα positions.

Predicted aligned error. Predicted aligned error is AlphaFold's pairwise confidence. Unlike pLDDT (per-residue), PAE is per-residue-pair and captures whether two parts of the structure are correctly placed relative to each other. Units are ångströms of expected positional error.

Solvent-accessible surface area. Solvent-accessible surface area (SASA) is the area in Å² traced out by the centre of a 1.4 Å probe sphere (a water molecule) rolled over the protein's van der Waals surface (Shrake–Rupley / Lee–Richards construction). Buried residues have near-zero SASA; fully exposed residues can exceed 200 Å². The total SASA scales roughly with the number of surface residues.

Secondary structure (8-state, DSSP). The SS8 string is DSSP's per-residue secondary-structure call. α-helix (H) means an i→i+4 H-bond ladder; β-strand (E) means the residue participates in a 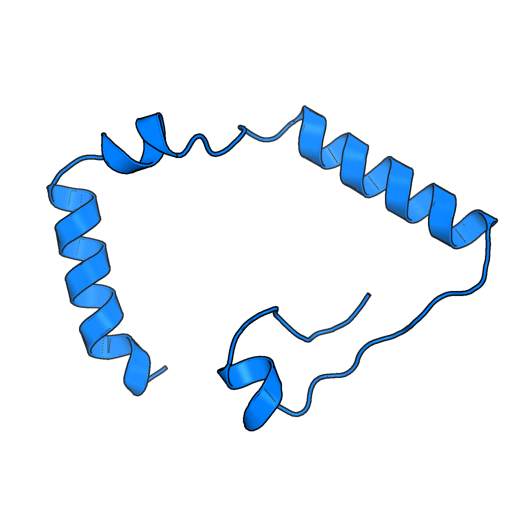β-sheet; 3₁₀ (G) and π (I) are tighter and wider helices; T/S are turns/bends; '-' is loop.

Rendered structure images. Structure images are PyMOL renders from six orthogonal camera directions. Cartoon representation draws helices as coils and strands as arrows; sticks shows the backbone as bonds; surface shows the solvent-excluded envelope. Rainbow coloring maps sequence position to hue (blue→red, N→C); chain coloring assigns a distinct color per polypeptide.

Sequence. The amino-acid sequence is the protein's primary structure: the linear order of residues from the N-terminus to the C-terminus, written in one-letter code. Everything else here — the 3D coordinates, the secondary structure, the domain annotations — is ultimately a consequence of this string.

Contact-map, Ramachandran, and PAE plots. Three diagnostic plots accompany the record. The Cα contact map visualizes the tertiary structure as a 2D adjacency matrix (8 Å cutoff, sequence-local contacts suppressed). The Ramachandran plot shows the distribution of backbone (φ, ψ) torsions, with points in the α and β basins reflecting secondary structure content. The PAE plot shows AlphaFold's inter-residue confidence as a color matrix.